Protein AF-A0A370DB51-F1 (afdb_monomer_lite)

pLDDT: mean 89.37, std 7.36, range [41.38, 96.0]

Organism: NCBI:txid2200906

Foldseek 3Di:
DFDKAKQQADPVLLCLLLVLLLVCLCVVQPCVVVDPVSVVSSVVSNVQNVQQVVCCVVPVIGIDTPVRLVSSLVSLVVSQVVVCVVVVWHQVQLSVQSNCSSVRHDDYVVSNVVSVVVRVVD

Secondary structure (DSSP, 8-state):
----EEE---HHHHHHHHHHHHHHHHHHS-GGG--HHHHHHHHHHHHHHHHHHHHHHHHSSEEE-HHHHHHHHHHHHHHHHHHHHHHTS--HHHHHHHHHHTTT----HHHHHHHHHHHH--

Structure (mmCIF, N/CA/C/O backbone):
data_AF-A0A370DB51-F1
#
_entry.id   AF-A0A370DB51-F1
#
loop_
_atom_site.group_PDB
_atom_site.id
_atom_site.type_symbol
_atom_site.label_atom_id
_atom_site.label_alt_id
_atom_site.label_comp_id
_atom_site.label_asym_id
_atom_site.label_entity_id
_atom_site.label_seq_id
_atom_site.pdbx_PDB_ins_code
_atom_site.Cartn_x
_atom_site.Cartn_y
_atom_site.Cartn_z
_atom_site.occupancy
_atom_site.B_iso_or_equiv
_atom_site.auth_seq_id
_atom_site.auth_comp_id
_atom_site.auth_asym_id
_atom_site.auth_atom_id
_atom_site.pdbx_PDB_model_num
ATOM 1 N N . MET A 1 1 ? 8.460 -23.501 1.996 1.00 41.38 1 MET A N 1
ATOM 2 C CA . MET A 1 1 ? 7.020 -23.160 2.032 1.00 41.38 1 MET A CA 1
ATOM 3 C C . MET A 1 1 ? 6.872 -21.667 2.286 1.00 41.38 1 MET A C 1
ATOM 5 O O . MET A 1 1 ? 7.302 -21.204 3.338 1.00 41.38 1 MET A O 1
ATOM 9 N N . SER A 1 2 ? 6.351 -20.886 1.334 1.00 54.28 2 SER A N 1
ATOM 10 C CA . SER A 1 2 ? 6.051 -19.475 1.602 1.00 54.28 2 SER A CA 1
ATOM 11 C C . SER A 1 2 ? 4.786 -19.400 2.451 1.00 54.28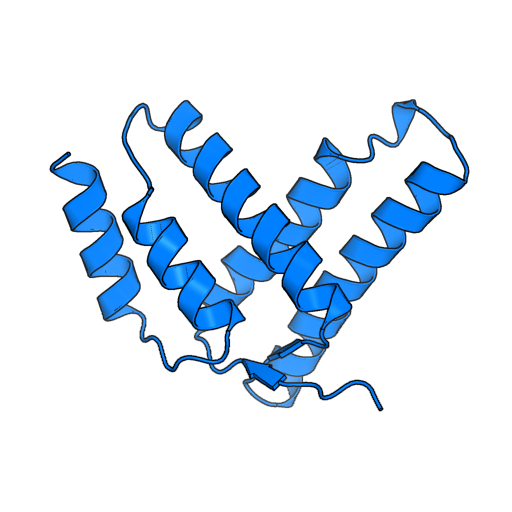 2 SER A C 1
ATOM 13 O O . SER A 1 2 ? 3.691 -19.630 1.951 1.00 54.28 2 SER A O 1
ATOM 15 N N . LYS A 1 3 ? 4.935 -19.109 3.747 1.00 81.25 3 LYS A N 1
ATOM 16 C CA . LYS A 1 3 ? 3.799 -18.838 4.631 1.00 81.25 3 LYS A CA 1
ATOM 17 C C . LYS A 1 3 ? 3.172 -17.513 4.184 1.00 81.25 3 LYS A C 1
ATOM 19 O O . LYS A 1 3 ? 3.765 -16.445 4.385 1.00 81.25 3 LYS A O 1
ATOM 24 N N . TYR A 1 4 ? 2.054 -17.608 3.473 1.00 86.88 4 TYR A N 1
ATOM 25 C CA . TYR A 1 4 ? 1.194 -16.465 3.200 1.00 86.88 4 TYR A CA 1
ATOM 26 C C . TYR A 1 4 ? 0.590 -15.994 4.523 1.00 86.88 4 TYR A C 1
ATOM 28 O O . TYR A 1 4 ? 0.386 -16.803 5.432 1.00 86.88 4 TYR A O 1
ATOM 36 N N . ILE A 1 5 ? 0.376 -14.689 4.640 1.00 88.88 5 ILE A N 1
ATOM 37 C CA . ILE A 1 5 ? -0.472 -14.121 5.682 1.00 88.88 5 ILE A CA 1
ATOM 38 C C . ILE A 1 5 ? -1.671 -13.472 5.017 1.00 88.88 5 ILE A C 1
ATOM 40 O O . ILE A 1 5 ? -1.557 -12.935 3.912 1.00 88.88 5 ILE A O 1
ATOM 44 N N . GLU A 1 6 ? -2.790 -13.558 5.706 1.00 90.06 6 GLU A N 1
ATOM 45 C CA . GLU A 1 6 ? -4.028 -12.906 5.333 1.00 90.06 6 GLU A CA 1
ATOM 46 C C . GLU A 1 6 ? -4.059 -11.520 5.975 1.00 90.06 6 GLU A C 1
ATOM 48 O O . GLU A 1 6 ? -3.716 -11.358 7.147 1.00 90.06 6 GLU A O 1
ATOM 53 N N . ILE A 1 7 ? -4.391 -10.520 5.171 1.00 90.38 7 ILE A N 1
ATOM 54 C CA . ILE A 1 7 ? -4.443 -9.113 5.538 1.00 90.38 7 ILE A CA 1
ATOM 55 C C . ILE A 1 7 ? -5.906 -8.716 5.560 1.00 90.38 7 ILE A C 1
ATOM 57 O O . ILE A 1 7 ? -6.536 -8.547 4.514 1.00 90.38 7 ILE A O 1
ATOM 61 N N . GLN A 1 8 ? -6.423 -8.572 6.768 1.00 89.81 8 GLN A N 1
ATOM 62 C CA . GLN A 1 8 ? -7.748 -8.036 7.019 1.00 89.81 8 GLN A CA 1
ATOM 63 C C . GLN A 1 8 ? -7.627 -6.513 7.052 1.00 89.81 8 GLN A C 1
ATOM 65 O O . GLN A 1 8 ? -6.921 -5.959 7.893 1.00 89.81 8 GLN A O 1
ATOM 70 N N . CYS A 1 9 ? -8.254 -5.839 6.096 1.00 89.88 9 CYS A N 1
ATOM 71 C CA . CYS A 1 9 ? -8.246 -4.384 6.007 1.00 89.88 9 CYS A CA 1
ATOM 72 C C . CYS A 1 9 ? -9.541 -3.896 5.353 1.00 89.88 9 CYS A C 1
ATOM 74 O O . CYS A 1 9 ? -10.301 -4.690 4.803 1.00 89.88 9 CYS A O 1
ATOM 76 N N . ASN A 1 10 ? -9.825 -2.601 5.446 1.00 91.19 10 ASN A N 1
ATOM 77 C CA . ASN A 1 10 ? -10.972 -2.016 4.757 1.00 91.19 10 ASN A CA 1
ATOM 78 C C . ASN A 1 10 ? -10.609 -1.593 3.320 1.00 91.19 10 ASN A C 1
ATOM 80 O O . ASN A 1 10 ? -9.442 -1.607 2.923 1.00 91.19 10 ASN A O 1
ATOM 84 N N . GLU A 1 11 ? -11.619 -1.171 2.557 1.00 91.12 11 GLU A N 1
ATOM 85 C CA . GLU A 1 11 ? -11.458 -0.732 1.165 1.00 91.12 11 GLU A CA 1
ATOM 86 C C . GLU A 1 11 ? -10.430 0.405 1.017 1.00 91.12 11 GLU A C 1
ATOM 88 O O . GLU A 1 11 ? -9.570 0.349 0.142 1.00 91.12 11 GLU A O 1
ATOM 93 N N . ALA A 1 12 ? -10.451 1.390 1.923 1.00 90.94 12 ALA A N 1
ATOM 94 C CA . ALA A 1 12 ? -9.541 2.536 1.886 1.00 90.94 12 ALA A CA 1
ATOM 95 C C . ALA A 1 12 ? -8.070 2.123 2.083 1.00 90.94 12 ALA A C 1
ATOM 97 O O . ALA A 1 12 ? -7.177 2.591 1.378 1.00 90.94 12 ALA A O 1
ATOM 98 N N . MET A 1 13 ? -7.804 1.205 3.011 1.00 92.56 13 MET A N 1
ATOM 99 C CA . MET A 1 13 ? -6.468 0.656 3.249 1.00 92.56 13 MET A CA 1
ATOM 100 C C . MET A 1 13 ? -5.994 -0.205 2.078 1.00 92.56 13 MET A C 1
ATOM 102 O O . MET A 1 13 ? -4.826 -0.119 1.690 1.00 92.56 13 MET A O 1
ATOM 106 N N . LYS A 1 14 ? -6.892 -1.002 1.485 1.00 93.75 14 LYS A N 1
ATOM 107 C CA . LYS A 1 14 ? -6.609 -1.754 0.256 1.00 93.75 14 LYS A CA 1
ATOM 108 C C . LYS A 1 14 ? -6.204 -0.807 -0.872 1.00 93.75 14 LYS A C 1
ATOM 110 O O . LYS A 1 14 ? -5.183 -1.045 -1.519 1.00 93.75 14 LYS A O 1
ATOM 115 N N . ASP A 1 15 ? -6.926 0.297 -1.054 1.00 93.62 15 ASP A N 1
ATOM 116 C CA . ASP A 1 15 ? -6.607 1.301 -2.074 1.00 93.62 15 ASP A CA 1
ATOM 117 C C . ASP A 1 15 ? -5.236 1.940 -1.845 1.00 93.62 15 ASP A C 1
ATOM 119 O O . ASP A 1 15 ? -4.467 2.097 -2.800 1.00 93.62 15 ASP A O 1
ATOM 123 N N . ILE A 1 16 ? -4.882 2.244 -0.591 1.00 93.81 16 ILE A N 1
ATOM 124 C CA . ILE A 1 16 ? -3.549 2.751 -0.233 1.00 93.81 16 ILE A CA 1
ATOM 125 C C . ILE A 1 16 ? -2.470 1.717 -0.570 1.00 93.81 16 ILE A C 1
ATOM 127 O O . ILE A 1 16 ? -1.463 2.075 -1.183 1.00 93.81 16 ILE A O 1
ATOM 131 N N . ILE A 1 17 ? -2.661 0.439 -0.227 1.00 93.88 17 ILE A N 1
ATOM 132 C CA . ILE A 1 17 ? -1.690 -0.636 -0.508 1.00 93.88 17 ILE A CA 1
ATOM 133 C C . ILE A 1 17 ? -1.475 -0.798 -2.018 1.00 93.88 17 ILE A C 1
ATOM 135 O O . ILE A 1 17 ? -0.331 -0.767 -2.489 1.00 93.88 17 ILE A O 1
ATOM 139 N N . CYS A 1 18 ? -2.558 -0.929 -2.786 1.00 95.06 18 CYS A N 1
ATOM 140 C CA . CYS A 1 18 ? -2.498 -1.104 -4.236 1.00 95.06 18 CYS A CA 1
ATOM 141 C C . CYS A 1 18 ? -1.892 0.124 -4.926 1.00 95.06 18 CYS A C 1
ATOM 143 O O . CYS A 1 18 ? -1.002 -0.015 -5.770 1.00 95.06 18 CYS A O 1
ATOM 145 N N . SER A 1 19 ? -2.309 1.330 -4.534 1.00 94.88 19 SER A N 1
ATOM 146 C CA . SER A 1 19 ? -1.772 2.578 -5.089 1.00 94.88 19 SER A CA 1
ATOM 147 C C . SER A 1 19 ? -0.296 2.761 -4.746 1.00 94.88 19 SER A C 1
ATOM 149 O O . SER A 1 19 ? 0.488 3.155 -5.607 1.00 94.88 19 SER A O 1
ATOM 151 N N . SER A 1 20 ? 0.116 2.414 -3.525 1.00 95.00 20 SER A N 1
ATOM 152 C CA . SER A 1 20 ? 1.518 2.480 -3.101 1.00 95.00 20 SER A CA 1
ATOM 153 C C . SER A 1 20 ? 2.398 1.557 -3.935 1.00 95.00 20 SER A C 1
ATOM 155 O O . SER A 1 20 ? 3.435 1.994 -4.429 1.00 95.00 20 SER A O 1
ATOM 157 N N . LEU A 1 21 ? 1.983 0.302 -4.149 1.00 94.12 21 LEU A N 1
ATOM 158 C CA . LEU A 1 21 ? 2.720 -0.648 -4.991 1.00 94.12 21 LEU A CA 1
ATOM 159 C C . LEU A 1 21 ? 2.848 -0.157 -6.436 1.00 94.12 21 LEU A C 1
ATOM 161 O O . LEU A 1 21 ? 3.943 -0.193 -7.002 1.00 94.12 21 LEU A O 1
ATOM 165 N N . ARG A 1 22 ? 1.746 0.328 -7.019 1.00 94.94 22 ARG A N 1
ATOM 166 C CA . ARG A 1 22 ? 1.720 0.853 -8.392 1.00 94.94 22 ARG A CA 1
ATOM 167 C C . ARG A 1 22 ? 2.629 2.071 -8.531 1.00 94.94 22 ARG A C 1
ATOM 169 O O . ARG A 1 22 ? 3.481 2.098 -9.415 1.00 94.94 22 ARG A O 1
ATOM 176 N N . ASN A 1 23 ? 2.518 3.038 -7.624 1.00 93.25 23 ASN A N 1
ATOM 177 C CA . ASN A 1 23 ? 3.361 4.233 -7.633 1.00 93.25 23 ASN A CA 1
ATOM 178 C C . ASN A 1 23 ? 4.837 3.877 -7.437 1.00 93.25 23 ASN A C 1
ATOM 180 O O . ASN A 1 23 ? 5.693 4.378 -8.165 1.00 93.25 23 ASN A O 1
ATOM 184 N N . PHE A 1 24 ? 5.140 2.963 -6.513 1.00 93.06 24 PHE A N 1
ATOM 185 C CA . PHE A 1 24 ? 6.503 2.495 -6.288 1.00 93.06 24 PHE A CA 1
ATOM 186 C C . PHE A 1 24 ? 7.090 1.816 -7.532 1.00 93.06 24 PHE A C 1
ATOM 188 O O . PHE A 1 24 ? 8.237 2.084 -7.880 1.00 93.06 24 PHE A O 1
ATOM 195 N N . ALA A 1 25 ? 6.303 1.013 -8.256 1.00 92.38 25 ALA A N 1
ATOM 196 C CA . ALA A 1 25 ? 6.734 0.399 -9.511 1.00 92.38 25 ALA A CA 1
ATOM 197 C C . ALA A 1 25 ? 7.142 1.439 -10.566 1.00 92.38 25 ALA A C 1
ATOM 199 O O . ALA A 1 25 ? 8.147 1.245 -11.250 1.00 92.38 25 ALA A O 1
ATOM 200 N N . TYR A 1 26 ? 6.401 2.546 -10.681 1.00 90.44 26 TYR A N 1
ATOM 201 C CA . TYR A 1 26 ? 6.712 3.613 -11.638 1.00 90.44 26 TYR A CA 1
ATOM 202 C C . TYR A 1 26 ? 7.898 4.485 -11.215 1.00 90.44 26 TYR A C 1
ATOM 204 O O . TYR A 1 26 ? 8.675 4.906 -12.071 1.00 90.44 26 TYR A O 1
ATOM 212 N N . LEU A 1 27 ? 8.048 4.742 -9.914 1.00 90.19 27 LEU A N 1
ATOM 213 C CA . LEU A 1 27 ? 9.117 5.581 -9.372 1.00 90.19 27 LEU A CA 1
ATOM 214 C C . LEU A 1 27 ? 10.463 4.851 -9.317 1.00 90.19 27 LEU A C 1
ATOM 216 O O . LEU A 1 27 ? 11.479 5.398 -9.739 1.00 90.19 27 LEU A O 1
ATOM 220 N N . ALA A 1 28 ? 10.476 3.618 -8.804 1.00 87.62 28 ALA A N 1
ATOM 221 C CA . ALA A 1 28 ? 11.702 2.845 -8.619 1.00 87.62 28 ALA A CA 1
ATOM 222 C C . ALA A 1 28 ? 12.200 2.199 -9.921 1.00 87.62 28 ALA A C 1
ATOM 224 O O . ALA A 1 28 ? 13.401 1.975 -10.071 1.00 87.62 28 ALA A O 1
ATOM 225 N N . TYR A 1 29 ? 11.297 1.927 -10.873 1.00 87.31 29 TYR A N 1
ATOM 226 C CA . TYR A 1 29 ? 11.622 1.276 -12.145 1.00 87.31 29 TYR A CA 1
ATOM 227 C C . TYR A 1 29 ? 11.040 2.053 -13.337 1.00 87.31 29 TYR A C 1
ATOM 229 O O . TYR A 1 29 ? 10.107 1.586 -13.999 1.00 87.31 29 TYR A O 1
ATOM 237 N N . PRO A 1 30 ? 11.585 3.244 -13.655 1.00 81.44 30 PRO A N 1
ATOM 238 C CA . PRO A 1 30 ? 11.068 4.057 -14.745 1.00 81.44 30 PRO A CA 1
ATOM 239 C C . PRO A 1 30 ? 11.226 3.329 -16.082 1.00 81.44 30 PRO A C 1
ATOM 241 O O . PRO A 1 30 ? 12.332 2.927 -16.461 1.00 81.44 30 PRO A O 1
ATOM 244 N N . LYS A 1 31 ? 10.129 3.226 -16.844 1.00 73.62 31 LYS A N 1
ATOM 245 C CA . LYS A 1 31 ? 10.125 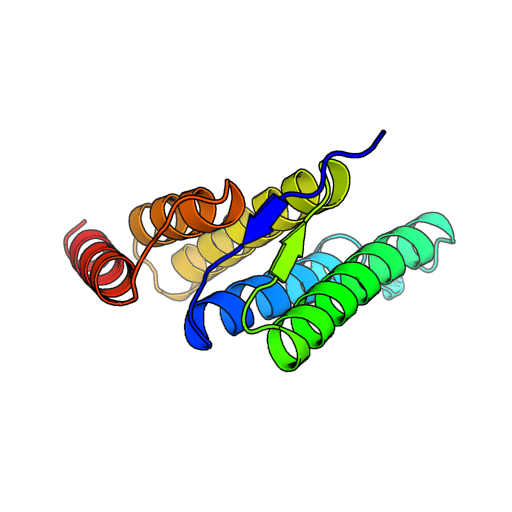2.589 -18.174 1.00 73.62 31 LYS A CA 1
ATOM 246 C C . LYS A 1 31 ? 11.121 3.232 -19.145 1.00 73.62 31 LYS A C 1
ATOM 248 O O . LYS A 1 31 ? 11.643 2.546 -20.008 1.00 73.62 31 LYS A O 1
ATOM 253 N N . ALA A 1 32 ? 11.451 4.512 -18.961 1.00 74.75 32 ALA A N 1
ATOM 254 C CA . ALA A 1 32 ? 12.414 5.233 -19.794 1.00 74.75 32 ALA A CA 1
ATOM 255 C C . ALA A 1 32 ? 13.810 4.579 -19.850 1.00 74.75 32 ALA A C 1
ATOM 257 O O . ALA A 1 32 ? 14.536 4.777 -20.820 1.00 74.75 32 ALA A O 1
ATOM 258 N N . HIS A 1 33 ? 14.185 3.783 -18.843 1.00 74.56 33 HIS A N 1
ATOM 259 C CA . HIS A 1 33 ? 15.496 3.137 -18.795 1.00 74.56 33 HIS A CA 1
ATOM 260 C C . HIS A 1 33 ? 15.573 1.807 -19.567 1.00 74.56 33 HIS A C 1
ATOM 262 O O . HIS A 1 33 ? 16.680 1.299 -19.717 1.00 74.56 33 HIS A O 1
ATOM 268 N N . ASN A 1 34 ? 14.443 1.259 -20.057 1.00 75.00 34 ASN A N 1
ATOM 269 C CA . ASN A 1 34 ? 14.316 0.091 -20.956 1.00 75.00 34 ASN A CA 1
ATOM 270 C C . ASN A 1 34 ? 15.201 -1.143 -20.655 1.00 75.00 34 ASN A C 1
ATOM 272 O O . ASN A 1 34 ? 15.395 -1.990 -21.524 1.00 75.00 34 ASN A O 1
ATOM 276 N N . SER A 1 35 ? 15.732 -1.290 -19.439 1.00 86.75 35 SER A N 1
ATOM 277 C CA . SER A 1 35 ? 16.491 -2.480 -19.061 1.00 86.75 35 SER A CA 1
ATOM 278 C C . SER A 1 35 ? 15.533 -3.628 -18.746 1.00 86.75 35 SER A C 1
ATOM 280 O O . SER A 1 35 ? 14.514 -3.434 -18.078 1.00 86.75 35 SER A O 1
ATOM 282 N N . GLU A 1 36 ? 15.866 -4.839 -19.195 1.00 85.12 36 GLU A N 1
ATOM 283 C CA . GLU A 1 36 ? 15.043 -6.033 -18.951 1.00 85.12 36 GLU A CA 1
ATOM 284 C C . GLU A 1 36 ? 14.785 -6.245 -17.451 1.00 85.12 36 GLU A C 1
ATOM 286 O O . GLU A 1 36 ? 13.657 -6.510 -17.040 1.00 85.12 36 GLU A O 1
ATOM 291 N N . CYS A 1 37 ? 15.800 -6.020 -16.611 1.00 85.31 37 CYS A N 1
ATOM 292 C CA . CYS A 1 37 ? 15.671 -6.098 -15.156 1.00 85.31 37 CYS A CA 1
ATOM 293 C C . CYS A 1 37 ? 14.647 -5.102 -14.588 1.00 85.31 37 CYS A C 1
ATOM 295 O O . CYS A 1 37 ? 13.890 -5.468 -13.689 1.00 85.31 37 CYS A O 1
ATOM 297 N N . ASN A 1 38 ? 14.598 -3.865 -15.102 1.00 86.06 38 ASN A N 1
ATOM 298 C CA . ASN A 1 38 ? 13.615 -2.875 -14.652 1.00 86.06 38 ASN A CA 1
ATOM 299 C C . ASN A 1 38 ? 12.199 -3.279 -15.051 1.00 86.06 38 ASN A C 1
ATOM 301 O O . ASN A 1 38 ? 11.283 -3.155 -14.240 1.00 86.06 38 ASN A O 1
ATOM 305 N N . LEU A 1 39 ? 12.020 -3.785 -16.274 1.00 87.81 39 LEU A N 1
ATOM 306 C CA . LEU A 1 39 ? 10.714 -4.237 -16.751 1.00 87.81 39 LEU A CA 1
ATOM 307 C C . LEU A 1 39 ? 10.192 -5.400 -15.903 1.00 87.81 39 LEU A C 1
ATOM 309 O O . LEU A 1 39 ? 9.060 -5.342 -15.433 1.00 87.81 39 LEU A O 1
ATOM 313 N N . VAL A 1 40 ? 11.035 -6.399 -15.623 1.00 89.31 40 VAL A N 1
ATOM 314 C CA . VAL A 1 40 ? 10.667 -7.552 -14.784 1.00 89.31 40 VAL A CA 1
ATOM 315 C C . VAL A 1 40 ? 10.341 -7.130 -13.348 1.00 89.31 40 VAL A C 1
ATOM 317 O O . VAL A 1 40 ? 9.385 -7.630 -12.756 1.00 89.31 40 VAL A O 1
ATOM 320 N N . ALA A 1 41 ? 11.116 -6.211 -12.765 1.00 87.00 41 ALA A N 1
ATOM 321 C CA . ALA A 1 41 ? 10.867 -5.736 -11.405 1.00 87.00 41 ALA A CA 1
ATOM 322 C C . ALA A 1 41 ? 9.574 -4.908 -11.302 1.00 87.00 41 ALA A C 1
ATOM 324 O O . ALA A 1 41 ? 8.796 -5.107 -10.366 1.00 87.00 41 ALA A O 1
ATOM 325 N N . SER A 1 42 ? 9.329 -4.027 -12.276 1.00 90.31 42 SER A N 1
ATOM 326 C CA . SER A 1 42 ? 8.095 -3.243 -12.375 1.00 90.31 42 SER A CA 1
ATOM 327 C C . SER A 1 42 ? 6.876 -4.159 -12.523 1.00 90.31 42 SER A C 1
ATOM 329 O O . SER A 1 42 ? 5.926 -4.051 -11.750 1.00 90.31 42 SER A O 1
ATOM 331 N N . ASP A 1 43 ? 6.942 -5.133 -13.434 1.00 90.69 43 ASP A N 1
ATOM 332 C CA . ASP A 1 43 ? 5.858 -6.088 -13.676 1.00 90.69 43 ASP A CA 1
ATOM 333 C C . ASP A 1 43 ? 5.557 -6.945 -12.437 1.00 90.69 43 ASP A C 1
ATOM 335 O O . ASP A 1 43 ? 4.402 -7.144 -12.070 1.00 90.69 43 ASP A O 1
ATOM 339 N N . ALA A 1 44 ? 6.585 -7.379 -11.701 1.00 89.12 44 ALA A N 1
ATOM 340 C CA . ALA A 1 44 ? 6.398 -8.124 -10.457 1.00 89.12 44 ALA A CA 1
ATOM 341 C C . ALA A 1 44 ? 5.643 -7.325 -9.377 1.00 89.12 44 ALA A C 1
ATOM 343 O O . ALA A 1 44 ? 4.880 -7.912 -8.607 1.00 89.12 44 ALA A O 1
ATOM 344 N N . LEU A 1 45 ? 5.849 -6.006 -9.301 1.00 90.75 45 LEU A N 1
ATOM 345 C CA . LEU A 1 45 ? 5.136 -5.133 -8.364 1.00 90.75 45 LEU A CA 1
ATOM 346 C C . LEU A 1 45 ? 3.689 -4.883 -8.796 1.00 90.75 45 LEU A C 1
ATOM 348 O O . LEU A 1 45 ? 2.796 -4.921 -7.950 1.00 90.75 45 LEU A O 1
ATOM 352 N N . LEU A 1 46 ? 3.455 -4.671 -10.093 1.00 93.25 46 LEU A N 1
ATOM 353 C CA . LEU A 1 46 ? 2.109 -4.494 -10.644 1.00 93.25 46 LEU A CA 1
ATOM 354 C C . LEU A 1 46 ? 1.278 -5.769 -10.470 1.00 93.25 46 LEU A C 1
ATOM 356 O O . LEU A 1 46 ? 0.198 -5.720 -9.886 1.00 93.25 46 LEU A O 1
ATOM 360 N N . ASN A 1 47 ? 1.845 -6.924 -10.819 1.00 91.56 47 ASN A N 1
ATOM 361 C CA . ASN A 1 47 ? 1.218 -8.224 -10.590 1.00 91.56 47 ASN A CA 1
ATOM 362 C C . ASN A 1 47 ? 0.939 -8.481 -9.100 1.00 91.5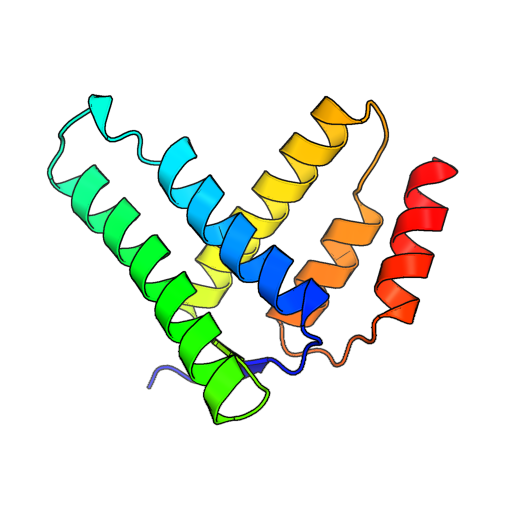6 47 ASN A C 1
ATOM 364 O O . ASN A 1 47 ? -0.062 -9.106 -8.758 1.00 91.56 47 ASN A O 1
ATOM 368 N N . ALA A 1 48 ? 1.802 -8.006 -8.193 1.00 90.25 48 ALA A N 1
ATOM 369 C CA . ALA A 1 48 ? 1.555 -8.119 -6.757 1.00 90.25 48 ALA A CA 1
ATOM 370 C C . ALA A 1 48 ? 0.364 -7.260 -6.300 1.00 90.25 48 ALA A C 1
ATOM 372 O O . ALA A 1 48 ? -0.409 -7.718 -5.457 1.00 90.25 48 ALA A O 1
ATOM 373 N N . ALA A 1 49 ? 0.208 -6.052 -6.852 1.00 93.75 49 ALA A N 1
ATOM 374 C CA . ALA A 1 49 ? -0.934 -5.182 -6.571 1.00 93.75 49 ALA A CA 1
ATOM 375 C C . ALA A 1 49 ? -2.239 -5.792 -7.096 1.00 93.75 49 ALA A C 1
ATOM 377 O O . ALA A 1 49 ? -3.218 -5.857 -6.356 1.00 93.75 49 ALA A O 1
ATOM 378 N N . ASP A 1 50 ? -2.224 -6.302 -8.327 1.00 93.69 50 ASP A N 1
ATOM 379 C CA . ASP A 1 50 ? -3.400 -6.898 -8.965 1.00 93.69 50 ASP A CA 1
ATOM 380 C C . ASP A 1 50 ? -3.808 -8.209 -8.282 1.00 93.69 50 ASP A C 1
ATOM 382 O O . ASP A 1 50 ? -4.992 -8.458 -8.062 1.00 93.69 50 ASP A O 1
ATOM 386 N N . TYR A 1 51 ? -2.838 -9.034 -7.872 1.00 91.62 51 TYR A N 1
ATOM 387 C CA . TYR A 1 51 ? -3.111 -10.233 -7.078 1.00 91.62 51 TYR A CA 1
ATOM 388 C C . TYR A 1 51 ? -3.744 -9.886 -5.725 1.00 91.62 51 TYR A C 1
ATOM 390 O O . TYR A 1 51 ? -4.702 -10.540 -5.312 1.00 91.62 51 TYR A O 1
ATOM 398 N N . PHE A 1 52 ? -3.216 -8.872 -5.032 1.00 92.69 52 PHE A N 1
ATOM 399 C CA . PHE A 1 52 ? -3.759 -8.430 -3.748 1.00 92.69 52 PHE A CA 1
ATOM 400 C C . PHE A 1 52 ? -5.190 -7.907 -3.899 1.00 92.69 52 PHE A C 1
ATOM 402 O O . PHE A 1 52 ? -6.070 -8.343 -3.162 1.00 92.69 52 PHE A O 1
ATOM 409 N N . GLU A 1 53 ? -5.423 -7.027 -4.876 1.00 94.56 53 GLU A N 1
ATOM 410 C CA . GLU A 1 53 ? -6.736 -6.441 -5.157 1.00 94.56 53 GLU A CA 1
ATOM 411 C C . GLU A 1 53 ? -7.762 -7.511 -5.527 1.00 94.56 53 GLU A C 1
ATOM 413 O O . GLU A 1 53 ? -8.830 -7.572 -4.923 1.00 94.56 53 GLU A O 1
ATOM 418 N N . LYS A 1 54 ? -7.412 -8.411 -6.452 1.00 93.44 54 LYS A N 1
ATOM 419 C CA . LYS A 1 54 ? -8.293 -9.506 -6.861 1.00 93.44 54 LYS A CA 1
ATOM 420 C C . LYS A 1 54 ? -8.673 -10.395 -5.679 1.00 93.44 54 LYS A C 1
ATOM 422 O O . LYS A 1 54 ? -9.847 -10.705 -5.502 1.00 93.44 54 LYS A O 1
ATOM 427 N N . HIS A 1 55 ? -7.694 -10.794 -4.868 1.00 93.25 55 HIS A N 1
ATOM 428 C CA . HIS A 1 55 ? -7.971 -11.652 -3.722 1.00 93.25 55 HIS A CA 1
ATOM 429 C C . HIS A 1 55 ? -8.843 -10.944 -2.676 1.00 93.25 55 HIS A C 1
ATOM 431 O O . HIS A 1 55 ? -9.772 -11.546 -2.142 1.00 93.25 55 HIS A O 1
ATOM 437 N N . PHE A 1 56 ? -8.605 -9.648 -2.455 1.00 93.56 56 PHE A N 1
ATOM 438 C CA . PHE A 1 56 ? -9.440 -8.827 -1.586 1.00 93.56 56 PHE A CA 1
ATOM 439 C C . PHE A 1 56 ? -10.888 -8.762 -2.076 1.00 93.56 56 PHE A C 1
ATOM 441 O O . PHE A 1 56 ? -11.806 -8.976 -1.289 1.00 93.56 56 PHE A O 1
ATOM 448 N N . SER A 1 57 ? -11.112 -8.544 -3.373 1.00 91.69 57 SER A N 1
ATOM 449 C CA . SER A 1 57 ? -12.462 -8.529 -3.947 1.00 91.69 57 SER A CA 1
ATOM 450 C C . SER A 1 57 ? -13.179 -9.881 -3.852 1.00 91.69 57 SER A C 1
ATOM 452 O O . SER A 1 57 ? -14.401 -9.913 -3.739 1.00 91.69 57 SER A O 1
ATOM 454 N N . GLU A 1 58 ? -12.445 -10.995 -3.905 1.00 92.25 58 GLU A N 1
ATOM 455 C CA . GLU A 1 58 ? -13.013 -12.349 -3.846 1.00 92.25 58 GLU A CA 1
ATOM 456 C C . GLU A 1 58 ? -13.284 -12.827 -2.411 1.00 92.25 58 GLU A C 1
ATOM 458 O O . GLU A 1 58 ? -14.268 -13.528 -2.172 1.00 92.25 58 GLU A O 1
ATOM 463 N N . CYS A 1 59 ? -12.415 -12.482 -1.458 1.00 90.25 59 CYS A N 1
ATOM 464 C CA . CYS A 1 59 ? -12.419 -13.061 -0.109 1.00 90.25 59 CYS A CA 1
ATOM 465 C C . CYS A 1 59 ? -12.628 -12.039 1.020 1.00 90.25 59 CYS A C 1
ATOM 467 O O . CYS A 1 59 ? -12.751 -12.437 2.175 1.00 90.25 59 CYS A O 1
ATOM 469 N N . GLY A 1 60 ? -12.656 -10.739 0.717 1.00 88.12 60 GLY A N 1
ATOM 470 C CA . GLY A 1 60 ? -12.685 -9.665 1.718 1.00 88.12 60 GLY A CA 1
ATOM 471 C C . GLY A 1 60 ? -11.350 -9.450 2.441 1.00 88.12 60 GLY A C 1
ATOM 472 O O . GLY A 1 60 ? -11.297 -8.715 3.422 1.00 88.12 60 GLY A O 1
ATOM 473 N N . ALA A 1 61 ? -10.275 -10.096 1.980 1.00 89.06 61 ALA A N 1
ATOM 474 C CA . ALA A 1 61 ? -8.950 -10.031 2.582 1.00 89.06 61 ALA A CA 1
ATOM 475 C C . ALA A 1 61 ? -7.851 -10.157 1.526 1.00 89.06 61 ALA A C 1
ATOM 477 O O . ALA A 1 61 ? -8.026 -10.813 0.503 1.00 89.06 61 ALA A O 1
ATOM 478 N N . GLY A 1 62 ? -6.695 -9.542 1.768 1.00 89.19 62 GLY A N 1
ATOM 479 C CA . GLY A 1 62 ? -5.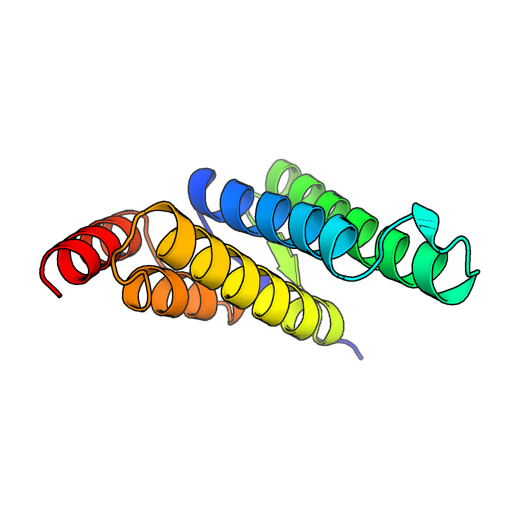541 -9.633 0.873 1.00 89.19 62 GLY A CA 1
ATOM 480 C C . GLY A 1 62 ? -4.561 -10.727 1.298 1.00 89.19 62 GLY A C 1
ATOM 481 O O . GLY A 1 62 ? -4.364 -10.959 2.484 1.00 89.19 62 GLY A O 1
ATOM 482 N N . LEU A 1 63 ? -3.881 -11.385 0.355 1.00 91.00 63 LEU A N 1
ATOM 483 C CA . LEU A 1 63 ? -2.845 -12.379 0.676 1.00 91.00 63 LEU A CA 1
ATOM 484 C C . LEU A 1 63 ? -1.448 -11.859 0.358 1.00 91.00 63 LEU A C 1
ATOM 486 O O . LEU A 1 63 ? -1.136 -11.539 -0.789 1.00 91.00 63 LEU A O 1
ATOM 490 N N . LEU A 1 64 ? -0.564 -11.872 1.360 1.00 87.81 64 LEU A N 1
ATOM 491 C CA . LEU A 1 64 ? 0.832 -11.462 1.205 1.00 87.81 64 LEU A CA 1
ATOM 492 C C . LEU A 1 64 ? 1.804 -12.573 1.611 1.00 87.81 64 LEU A C 1
ATOM 494 O O . LEU A 1 64 ? 1.874 -13.004 2.766 1.00 87.81 64 LEU A O 1
ATOM 498 N N . ASN A 1 65 ? 2.654 -12.992 0.673 1.00 88.94 65 ASN A N 1
ATOM 499 C CA . ASN A 1 65 ? 3.820 -13.812 1.002 1.00 88.94 65 ASN A CA 1
ATOM 500 C C . ASN A 1 65 ? 4.983 -12.951 1.536 1.00 88.94 65 ASN A C 1
ATOM 502 O O . ASN A 1 65 ? 4.976 -11.724 1.448 1.00 88.94 65 ASN A O 1
ATOM 506 N N . ARG A 1 66 ? 6.033 -13.596 2.065 1.00 85.75 66 ARG A N 1
ATOM 507 C CA . ARG A 1 66 ? 7.205 -12.906 2.639 1.00 85.75 66 ARG A CA 1
ATOM 508 C C . ARG A 1 66 ? 7.843 -11.880 1.695 1.00 85.75 66 ARG A C 1
ATOM 510 O O . ARG A 1 66 ? 8.236 -10.815 2.161 1.00 85.75 66 ARG A O 1
ATOM 517 N N . ARG A 1 67 ? 7.972 -12.197 0.402 1.00 84.81 67 ARG A N 1
ATOM 518 C CA . ARG A 1 67 ? 8.590 -11.300 -0.586 1.00 84.81 67 ARG A CA 1
ATOM 519 C C . ARG A 1 67 ? 7.698 -10.085 -0.833 1.00 84.81 67 ARG A C 1
ATOM 521 O O . ARG A 1 67 ? 8.190 -8.964 -0.781 1.00 84.81 67 ARG A O 1
ATOM 528 N N . MET A 1 68 ? 6.400 -10.312 -1.031 1.00 85.56 68 MET A N 1
ATOM 529 C CA . MET A 1 68 ? 5.418 -9.244 -1.219 1.00 85.56 68 MET A CA 1
ATOM 530 C C . MET A 1 68 ? 5.376 -8.310 -0.014 1.00 85.56 68 MET A C 1
ATOM 532 O O . MET A 1 68 ? 5.399 -7.107 -0.209 1.00 85.56 68 MET A O 1
ATOM 536 N N . ARG A 1 69 ? 5.430 -8.826 1.220 1.00 88.19 69 ARG A N 1
ATOM 537 C CA . ARG A 1 69 ? 5.448 -7.972 2.422 1.00 88.19 69 ARG A CA 1
ATOM 538 C C . ARG A 1 69 ? 6.609 -6.986 2.455 1.00 88.19 69 ARG A C 1
ATOM 540 O O . ARG A 1 69 ? 6.414 -5.851 2.864 1.00 88.19 69 ARG A O 1
ATOM 547 N N . MET A 1 70 ? 7.805 -7.403 2.035 1.00 88.06 70 MET A N 1
ATOM 548 C CA . MET A 1 70 ? 8.949 -6.485 1.970 1.00 88.06 70 MET A CA 1
ATOM 549 C C . MET A 1 70 ? 8.715 -5.393 0.924 1.00 88.06 70 MET A C 1
ATOM 551 O O . MET A 1 70 ? 8.971 -4.229 1.201 1.00 88.06 70 MET A O 1
ATOM 555 N N . MET A 1 71 ? 8.172 -5.759 -0.241 1.00 88.38 71 MET A N 1
ATOM 556 C CA . MET A 1 71 ? 7.866 -4.808 -1.313 1.00 88.38 71 MET A CA 1
ATOM 557 C C . MET A 1 71 ? 6.742 -3.839 -0.925 1.00 88.38 71 MET A C 1
ATOM 559 O O . MET A 1 71 ? 6.894 -2.637 -1.104 1.00 88.38 71 MET A O 1
ATOM 563 N N . VAL A 1 72 ? 5.657 -4.343 -0.330 1.00 90.81 72 VAL A N 1
ATOM 564 C CA . VAL A 1 72 ? 4.542 -3.533 0.180 1.00 90.81 72 VAL A CA 1
ATOM 565 C C . VAL A 1 72 ? 5.028 -2.584 1.266 1.00 90.81 72 VAL A C 1
ATOM 567 O O . VAL A 1 72 ? 4.714 -1.404 1.208 1.00 90.81 72 VAL A O 1
ATOM 570 N N . LYS A 1 73 ? 5.843 -3.064 2.215 1.00 93.06 73 LYS A N 1
ATOM 571 C CA . LYS A 1 73 ? 6.440 -2.212 3.248 1.00 93.06 73 LYS A CA 1
ATOM 572 C C . LYS A 1 73 ? 7.181 -1.026 2.623 1.00 93.06 73 LYS A C 1
ATOM 574 O O . LYS A 1 73 ? 6.872 0.114 2.948 1.00 93.06 73 LYS A O 1
ATOM 579 N N . THR A 1 74 ? 8.114 -1.288 1.706 1.00 93.62 74 THR A N 1
ATOM 580 C CA . THR A 1 74 ? 8.892 -0.225 1.052 1.00 93.62 74 THR A CA 1
ATOM 581 C C . THR A 1 74 ? 8.007 0.709 0.226 1.00 93.62 74 THR A C 1
ATOM 583 O O . THR A 1 74 ? 8.228 1.919 0.216 1.00 93.62 74 THR A O 1
ATOM 586 N N . ALA A 1 75 ? 6.983 0.173 -0.437 1.00 94.44 75 ALA A N 1
ATOM 587 C CA . ALA A 1 75 ? 6.026 0.964 -1.195 1.00 94.44 75 ALA A CA 1
ATOM 588 C C . ALA A 1 75 ? 5.204 1.904 -0.294 1.00 94.44 75 ALA A C 1
ATOM 590 O O . ALA A 1 75 ? 5.063 3.076 -0.627 1.00 94.44 75 ALA A O 1
ATOM 591 N N . ILE A 1 76 ? 4.721 1.420 0.856 1.00 95.69 76 ILE A N 1
ATOM 592 C CA . ILE A 1 76 ? 3.986 2.211 1.858 1.00 95.69 76 ILE A CA 1
ATOM 593 C C . ILE A 1 76 ? 4.880 3.305 2.448 1.00 95.69 76 ILE A C 1
ATOM 595 O O . ILE A 1 76 ? 4.488 4.468 2.479 1.00 95.69 76 ILE A O 1
ATOM 599 N N . GLU A 1 77 ? 6.105 2.961 2.853 1.00 96.00 77 GLU A N 1
ATOM 600 C CA . GLU A 1 77 ? 7.075 3.939 3.367 1.00 96.00 77 GLU A CA 1
ATOM 601 C C . GLU A 1 77 ? 7.363 5.031 2.326 1.00 96.00 77 GLU A C 1
ATOM 603 O O . GLU A 1 77 ? 7.388 6.218 2.650 1.00 96.00 77 GLU A O 1
ATOM 608 N N . THR A 1 78 ? 7.517 4.646 1.056 1.00 94.88 78 THR A N 1
ATOM 609 C CA . THR A 1 78 ? 7.735 5.595 -0.046 1.00 94.88 78 THR A CA 1
ATOM 610 C C . THR A 1 78 ? 6.505 6.469 -0.291 1.00 94.88 78 THR A C 1
ATOM 612 O O . THR A 1 78 ? 6.647 7.674 -0.483 1.00 94.88 78 THR A O 1
ATOM 615 N N . HIS A 1 79 ? 5.303 5.888 -0.261 1.00 95.06 79 HIS A N 1
ATOM 616 C CA . HIS A 1 79 ? 4.046 6.616 -0.424 1.00 95.06 79 HIS A CA 1
ATOM 617 C C . HIS A 1 79 ? 3.899 7.719 0.625 1.00 95.06 79 HIS A C 1
ATOM 619 O O . HIS A 1 79 ? 3.689 8.876 0.264 1.00 95.06 79 HIS A O 1
ATOM 625 N N . TYR A 1 80 ? 4.071 7.383 1.905 1.00 95.00 80 TYR A N 1
ATOM 626 C CA . TYR A 1 80 ? 3.944 8.358 2.986 1.00 95.00 80 TYR A CA 1
ATOM 627 C C . TYR A 1 80 ? 5.072 9.382 2.989 1.00 95.00 80 TYR A C 1
ATOM 629 O O . TYR A 1 80 ? 4.816 10.558 3.221 1.00 95.00 80 TYR A O 1
ATOM 637 N N . LYS A 1 81 ? 6.298 8.994 2.626 1.00 94.56 81 LYS A N 1
ATOM 638 C CA . LYS A 1 81 ? 7.379 9.968 2.447 1.00 94.56 81 LYS A CA 1
ATOM 639 C C . LYS A 1 81 ? 7.008 11.042 1.415 1.00 94.56 81 LYS A C 1
ATOM 641 O O . LYS A 1 81 ? 7.134 12.229 1.697 1.00 94.56 81 LYS A O 1
ATOM 646 N N . ILE A 1 82 ? 6.505 10.631 0.251 1.00 93.56 82 ILE A N 1
ATOM 647 C CA . ILE A 1 82 ? 6.063 11.561 -0.800 1.00 93.56 82 ILE A CA 1
ATOM 648 C C . ILE A 1 82 ? 4.870 12.393 -0.320 1.00 93.56 82 ILE A C 1
ATOM 650 O O . ILE A 1 82 ? 4.804 13.590 -0.585 1.00 93.56 82 ILE A O 1
ATOM 654 N N . LEU A 1 83 ? 3.928 11.780 0.400 1.00 93.06 83 LEU A N 1
ATOM 655 C CA . LEU A 1 83 ? 2.762 12.481 0.930 1.00 93.06 83 LEU A CA 1
ATOM 656 C C . LEU A 1 83 ? 3.159 13.572 1.933 1.00 93.06 83 LEU A C 1
ATOM 658 O O . LEU A 1 83 ? 2.629 14.678 1.858 1.00 93.06 83 LEU A O 1
ATOM 662 N N . SER A 1 84 ? 4.108 13.280 2.823 1.00 93.38 84 SER A N 1
ATOM 663 C CA . SER A 1 84 ? 4.650 14.237 3.789 1.00 93.38 84 SER A CA 1
ATOM 664 C C . SER A 1 84 ? 5.325 15.422 3.093 1.00 93.38 84 SER A C 1
ATOM 666 O O . SER A 1 84 ? 5.049 16.574 3.428 1.00 93.38 84 SER A O 1
ATOM 668 N N . GLU A 1 85 ? 6.124 15.153 2.053 1.00 92.75 85 GLU A N 1
ATOM 669 C CA . GLU A 1 85 ? 6.752 16.191 1.224 1.00 92.75 85 GLU A CA 1
ATOM 670 C C . GLU A 1 85 ? 5.708 17.065 0.503 1.00 92.75 85 GLU A C 1
ATOM 672 O O . GLU A 1 85 ? 5.857 18.284 0.446 1.00 92.75 85 GLU A O 1
ATOM 677 N N . LEU A 1 86 ? 4.624 16.474 -0.014 1.00 91.81 86 LEU A N 1
ATOM 678 C CA . LEU A 1 86 ? 3.565 17.213 -0.716 1.00 91.81 86 LEU A CA 1
ATOM 679 C C . LEU A 1 86 ? 2.687 18.050 0.219 1.00 91.81 86 LEU A C 1
ATOM 681 O O . LEU A 1 86 ? 2.265 19.146 -0.155 1.00 91.81 86 LEU A O 1
ATOM 685 N N . LYS A 1 87 ? 2.374 17.534 1.411 1.00 88.94 87 LYS A N 1
ATOM 686 C CA . LYS A 1 87 ? 1.496 18.216 2.368 1.00 88.94 87 LYS A CA 1
ATOM 687 C C . LYS A 1 87 ? 2.243 19.180 3.303 1.00 88.94 87 LYS A C 1
ATOM 689 O O . LYS A 1 87 ? 1.588 19.929 4.022 1.00 88.94 87 LYS A O 1
ATOM 694 N N . ASN A 1 88 ? 3.579 19.198 3.278 1.00 88.44 88 ASN A N 1
ATOM 695 C CA . ASN A 1 88 ? 4.430 19.967 4.199 1.00 88.44 88 ASN A CA 1
ATOM 696 C C . ASN A 1 88 ? 4.132 19.696 5.690 1.00 88.44 88 ASN A C 1
ATOM 698 O O . ASN A 1 88 ? 4.245 20.598 6.517 1.00 88.44 88 ASN A O 1
ATOM 702 N N . HIS A 1 89 ? 3.750 18.466 6.039 1.00 89.69 89 HIS A N 1
ATOM 703 C CA . HIS A 1 89 ? 3.569 18.031 7.427 1.00 89.69 89 HIS A CA 1
ATOM 704 C C . HIS A 1 89 ? 3.937 16.550 7.584 1.00 89.69 89 HIS A C 1
ATOM 706 O O . HIS A 1 89 ? 4.087 15.833 6.590 1.00 89.69 89 HIS A O 1
ATOM 712 N N . SER A 1 90 ? 4.109 16.085 8.825 1.00 91.69 90 SER A N 1
ATOM 713 C CA . SER A 1 90 ? 4.450 14.683 9.104 1.00 91.69 90 SER A CA 1
ATOM 714 C C . SER A 1 90 ? 3.330 13.738 8.661 1.00 91.69 90 SER A C 1
ATOM 716 O O . SER A 1 90 ? 2.161 14.104 8.698 1.00 91.69 90 SER A O 1
ATOM 718 N N . THR A 1 91 ? 3.677 12.527 8.230 1.00 93.94 91 THR A N 1
ATOM 719 C CA . THR A 1 91 ? 2.720 11.427 7.994 1.00 93.94 91 THR A CA 1
ATOM 720 C C . THR A 1 91 ? 3.232 10.117 8.608 1.00 93.94 91 THR A C 1
ATOM 722 O O . THR A 1 91 ? 3.030 9.021 8.070 1.00 93.94 91 THR A O 1
ATOM 725 N N . GLU A 1 92 ? 4.041 10.234 9.661 1.00 94.56 92 GLU A N 1
ATOM 726 C CA . GLU A 1 92 ? 4.739 9.110 10.281 1.00 94.56 92 GLU A CA 1
ATOM 727 C C . G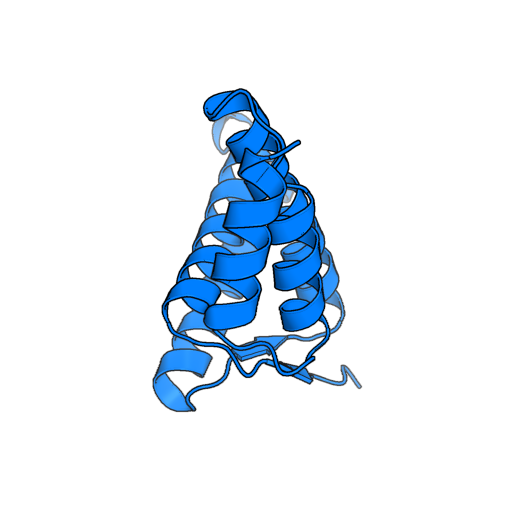LU A 1 92 ? 3.750 8.172 10.975 1.00 94.56 92 GLU A C 1
ATOM 729 O O . GLU A 1 92 ? 3.865 6.950 10.837 1.00 94.56 92 GLU A O 1
ATOM 734 N N . LYS A 1 93 ? 2.730 8.718 11.650 1.00 94.44 93 LYS A N 1
ATOM 735 C CA . LYS A 1 93 ? 1.728 7.905 12.350 1.00 94.44 93 LYS A CA 1
ATOM 736 C C . LYS A 1 93 ? 0.842 7.144 11.388 1.00 94.44 93 LYS A C 1
ATOM 738 O O . LYS A 1 93 ? 0.615 5.949 11.598 1.00 94.44 93 LYS A O 1
ATOM 743 N N . GLN A 1 94 ? 0.414 7.770 10.296 1.00 94.75 94 GLN A N 1
ATOM 744 C CA . GLN A 1 94 ? -0.326 7.058 9.252 1.00 94.75 94 GLN A CA 1
ATOM 745 C C . GLN A 1 94 ? 0.508 5.908 8.656 1.00 94.75 94 GLN A C 1
ATOM 747 O O . GLN A 1 94 ? 0.002 4.798 8.465 1.00 94.75 94 GLN A O 1
ATOM 752 N N . CYS A 1 95 ? 1.806 6.139 8.429 1.00 95.56 95 CYS A N 1
ATOM 753 C CA . CYS A 1 95 ? 2.727 5.107 7.954 1.00 95.56 95 CYS A CA 1
ATOM 754 C C . CYS A 1 95 ? 2.854 3.946 8.955 1.00 95.56 95 CYS A C 1
ATOM 756 O O . CYS A 1 95 ? 2.710 2.783 8.570 1.00 95.56 95 CYS A O 1
ATOM 758 N N . GLU A 1 96 ? 3.056 4.234 10.246 1.00 95.12 96 GLU A N 1
ATOM 759 C CA . GLU A 1 96 ? 3.129 3.219 11.307 1.00 95.12 96 GLU A CA 1
ATOM 760 C C . GLU A 1 96 ? 1.884 2.319 11.327 1.00 95.12 96 GLU A C 1
ATOM 762 O O . GLU A 1 96 ? 2.014 1.092 11.400 1.00 95.12 96 GLU A O 1
ATOM 767 N N . VAL A 1 97 ? 0.690 2.911 11.219 1.00 94.56 97 VAL A N 1
ATOM 768 C CA . VAL A 1 97 ? -0.591 2.189 11.186 1.00 94.56 97 VAL A CA 1
ATOM 769 C C . VAL A 1 97 ? -0.685 1.278 9.959 1.00 94.56 97 VAL A C 1
ATOM 771 O O . VAL A 1 97 ? -0.941 0.079 10.097 1.00 94.56 97 VAL A O 1
ATOM 774 N N . MET A 1 98 ? -0.379 1.784 8.764 1.00 94.75 98 MET A N 1
ATOM 775 C CA . MET A 1 98 ? -0.401 0.963 7.546 1.00 94.75 98 MET A CA 1
ATOM 776 C C . MET A 1 98 ? 0.636 -0.168 7.567 1.00 94.75 98 MET A C 1
ATOM 778 O O . MET A 1 98 ? 0.403 -1.256 7.029 1.00 94.75 98 MET A O 1
ATOM 782 N N . LEU A 1 99 ? 1.776 0.031 8.231 1.00 94.56 99 LEU A N 1
ATOM 783 C CA . LEU A 1 99 ? 2.770 -1.027 8.407 1.00 94.56 99 LEU A CA 1
ATOM 784 C C . LEU A 1 99 ? 2.310 -2.133 9.367 1.00 94.56 99 LEU A C 1
ATOM 786 O O . LEU A 1 99 ? 2.759 -3.272 9.201 1.00 94.56 99 LEU A O 1
ATOM 790 N N . LYS A 1 100 ? 1.433 -1.844 10.337 1.00 93.12 100 LYS A N 1
ATOM 791 C CA . LYS A 1 100 ? 0.781 -2.871 11.173 1.00 93.12 100 LYS A CA 1
ATOM 792 C C . LYS A 1 100 ? -0.170 -3.731 10.341 1.00 93.12 100 LYS A C 1
ATOM 794 O O . LYS A 1 100 ? 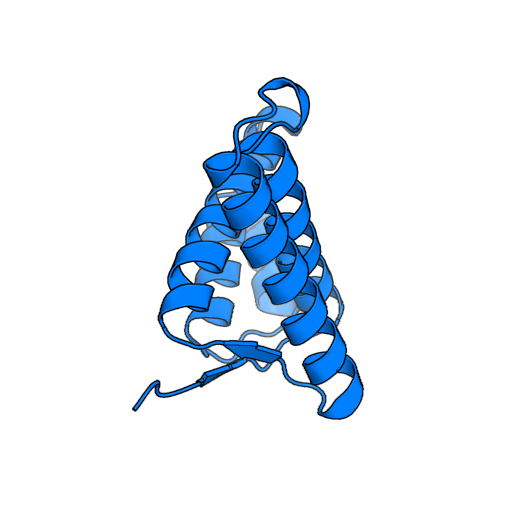-0.042 -4.956 10.359 1.00 93.12 100 LYS A O 1
ATOM 799 N N . VAL A 1 101 ? -0.999 -3.107 9.496 1.00 91.25 101 VAL A N 1
ATOM 800 C CA . VAL A 1 101 ? -1.871 -3.820 8.538 1.00 91.25 101 VAL A CA 1
ATOM 801 C C . VAL A 1 101 ? -1.054 -4.819 7.717 1.00 91.25 101 VAL A C 1
ATOM 803 O O . VAL A 1 101 ? -1.374 -6.000 7.660 1.00 91.25 101 VAL A O 1
ATOM 806 N N . CYS A 1 102 ? 0.081 -4.389 7.159 1.00 89.25 102 CYS A N 1
ATOM 807 C CA . CYS A 1 102 ? 0.943 -5.239 6.326 1.00 89.25 102 CYS A CA 1
ATOM 808 C C . CYS A 1 102 ? 1.621 -6.402 7.080 1.00 89.25 102 CYS A C 1
ATOM 810 O O . CYS A 1 102 ? 2.149 -7.327 6.448 1.00 89.25 102 CYS A O 1
ATOM 812 N N . LYS A 1 103 ? 1.649 -6.359 8.417 1.00 88.69 103 LYS A N 1
ATOM 813 C CA . LYS A 1 103 ? 2.120 -7.456 9.278 1.00 88.69 103 LYS A CA 1
ATOM 814 C C . LYS A 1 103 ? 1.015 -8.466 9.602 1.00 88.69 103 LYS A C 1
ATOM 816 O O . LYS A 1 103 ? 1.348 -9.550 10.080 1.00 88.69 103 LYS A O 1
ATOM 821 N N . GLY A 1 104 ? -0.237 -8.156 9.261 1.00 87.31 104 GLY A N 1
ATOM 822 C CA . GLY A 1 104 ? -1.417 -8.958 9.580 1.00 87.31 104 GLY A CA 1
ATOM 823 C C . GLY A 1 104 ? -2.093 -8.550 10.889 1.00 87.31 104 GLY A C 1
ATOM 824 O O . GLY A 1 104 ? -2.918 -9.309 11.391 1.00 87.31 104 GLY A O 1
ATOM 825 N N . ASP A 1 105 ? -1.739 -7.391 11.451 1.00 89.31 105 ASP A N 1
ATOM 826 C CA . ASP A 1 105 ? -2.432 -6.858 12.621 1.00 89.31 105 ASP A CA 1
ATOM 827 C C . ASP A 1 105 ? -3.826 -6.370 12.199 1.00 89.31 105 ASP A C 1
ATOM 829 O O . ASP A 1 105 ? -3.992 -5.780 11.128 1.00 89.31 105 ASP A O 1
ATOM 833 N N . LEU A 1 106 ? -4.830 -6.615 13.044 1.00 86.25 106 LEU A N 1
ATOM 834 C CA . LEU A 1 106 ? -6.174 -6.081 12.845 1.00 86.25 106 LEU A CA 1
ATOM 835 C C . LEU A 1 106 ? -6.159 -4.595 13.182 1.00 86.25 106 LEU A C 1
ATOM 837 O O . LEU A 1 106 ? -6.013 -4.236 14.346 1.00 86.25 106 LEU A O 1
ATOM 841 N N . VAL A 1 107 ? -6.306 -3.766 12.154 1.00 87.31 107 VAL A N 1
ATOM 842 C CA . VAL A 1 107 ? -6.370 -2.310 12.266 1.00 87.31 107 VAL A CA 1
ATOM 843 C C . VAL A 1 107 ? -7.672 -1.850 11.632 1.00 87.31 107 VAL A C 1
ATOM 845 O O . VAL A 1 107 ? -8.004 -2.255 10.513 1.00 87.31 107 VAL A O 1
ATOM 848 N N . ASN A 1 108 ? -8.422 -1.014 12.339 1.00 85.62 108 ASN A N 1
ATOM 849 C CA . ASN A 1 108 ? -9.673 -0.462 11.828 1.00 85.62 108 ASN A CA 1
ATOM 850 C C . ASN A 1 108 ? -9.471 0.932 11.196 1.00 85.62 108 ASN A C 1
ATOM 852 O O . ASN A 1 108 ? -8.391 1.517 11.232 1.00 85.62 108 ASN A O 1
ATOM 856 N N . ASN A 1 109 ? -10.527 1.483 10.588 1.00 86.00 109 ASN A N 1
ATOM 857 C CA . ASN A 1 109 ? -10.438 2.811 9.971 1.00 86.00 109 ASN A CA 1
ATOM 858 C C . ASN A 1 109 ? -10.220 3.937 10.993 1.00 86.00 109 ASN A C 1
ATOM 860 O O . ASN A 1 109 ? -9.678 4.980 10.645 1.00 86.00 109 ASN A O 1
ATOM 864 N N . GLU A 1 110 ? -10.676 3.741 12.229 1.00 89.81 110 GLU A N 1
ATOM 865 C CA . GLU A 1 110 ? -10.590 4.740 13.294 1.00 89.81 110 GLU A CA 1
ATOM 866 C C . GLU A 1 110 ? -9.129 4.974 13.677 1.00 89.81 110 GLU A C 1
ATOM 868 O O . GLU A 1 110 ? -8.701 6.121 13.711 1.00 89.81 110 GLU A O 1
ATOM 873 N N . GLU A 1 111 ? -8.329 3.913 13.809 1.00 91.00 111 GLU A N 1
ATOM 874 C CA . GLU A 1 111 ? -6.886 4.014 14.066 1.00 91.00 111 GLU A CA 1
ATOM 875 C C . GLU A 1 111 ? -6.145 4.802 12.974 1.00 91.00 111 GLU A C 1
ATOM 877 O O . GLU A 1 111 ? -5.206 5.544 13.266 1.00 91.00 111 GLU A O 1
ATOM 882 N N . LEU A 1 112 ? -6.560 4.673 11.707 1.00 89.31 112 LEU A N 1
ATOM 883 C CA . LEU A 1 112 ? -5.964 5.435 10.606 1.00 89.31 112 LEU A CA 1
ATOM 884 C C . LEU A 1 112 ? -6.352 6.922 10.658 1.00 89.31 112 LEU A C 1
ATOM 886 O O . LEU A 1 112 ? -5.515 7.781 10.375 1.00 89.31 112 LEU A O 1
ATOM 890 N N . ILE A 1 113 ? -7.595 7.226 11.041 1.00 91.50 113 ILE A N 1
ATOM 891 C CA . ILE A 1 113 ? -8.083 8.601 11.225 1.00 91.50 113 ILE A CA 1
ATOM 892 C C . ILE A 1 113 ? -7.397 9.256 12.430 1.00 91.50 113 ILE A C 1
ATOM 894 O O . ILE A 1 113 ? -6.949 10.397 12.336 1.00 91.50 113 ILE A O 1
ATOM 898 N N . GLU A 1 114 ? -7.277 8.545 13.550 1.00 93.19 114 GLU A N 1
ATOM 899 C CA . GLU A 1 114 ? -6.559 9.018 14.737 1.00 93.19 114 GLU A CA 1
ATOM 900 C C . GLU A 1 114 ? -5.094 9.316 14.410 1.00 93.19 114 GLU A C 1
ATOM 902 O O . GLU A 1 114 ? -4.570 10.366 14.782 1.00 93.19 114 GLU A O 1
ATOM 907 N N . ALA A 1 115 ? -4.441 8.435 13.648 1.00 92.00 115 ALA A N 1
ATOM 908 C CA . ALA A 1 115 ? -3.081 8.663 13.183 1.00 92.00 115 ALA A CA 1
ATOM 909 C C . ALA A 1 115 ? -2.958 9.913 12.297 1.00 92.00 115 ALA A C 1
ATOM 911 O O . ALA A 1 115 ? -2.016 10.682 12.472 1.00 92.00 115 ALA A O 1
ATOM 912 N N . GLU A 1 116 ? -3.920 10.160 11.402 1.00 91.25 116 GLU A N 1
ATOM 913 C CA . GLU A 1 116 ? -3.955 11.390 10.601 1.00 91.25 116 GLU A CA 1
ATOM 914 C C . GLU A 1 116 ? -4.077 12.650 11.469 1.00 91.25 116 GLU A C 1
ATOM 916 O O . GLU A 1 116 ? -3.422 13.655 11.195 1.00 91.25 116 GLU A O 1
ATOM 921 N N . GLN A 1 117 ? -4.879 12.603 12.535 1.00 92.31 117 GLN A N 1
ATOM 922 C CA . GLN A 1 117 ? -5.037 13.728 13.462 1.00 92.31 117 GLN A CA 1
ATOM 923 C C . GLN A 1 117 ? -3.760 14.003 14.265 1.00 92.31 117 GLN A C 1
ATOM 925 O O . GLN A 1 117 ? -3.411 15.166 14.468 1.00 92.31 117 GLN A O 1
ATOM 930 N N . LEU A 1 118 ? -3.050 12.959 14.703 1.00 90.81 118 LEU A N 1
ATOM 931 C CA . LEU A 1 118 ? -1.768 13.097 15.407 1.00 90.81 118 LEU A CA 1
ATOM 932 C C . LEU A 1 118 ? -0.688 13.715 14.509 1.00 90.81 118 LEU A C 1
ATOM 934 O O . LEU A 1 118 ? 0.077 14.575 14.948 1.00 90.81 118 LEU A O 1
ATOM 938 N N . ASP A 1 119 ? -0.661 13.306 13.243 1.00 90.06 119 ASP A N 1
ATOM 939 C CA . ASP A 1 119 ? 0.263 13.820 12.233 1.00 90.06 119 ASP A CA 1
ATOM 940 C C . ASP A 1 119 ? 0.017 15.310 11.907 1.00 90.06 119 ASP A C 1
ATOM 942 O O . ASP A 1 119 ? 0.956 16.025 11.568 1.00 90.06 119 ASP A O 1
ATOM 946 N N . GLN A 1 120 ? -1.216 15.813 12.063 1.00 84.44 120 GLN A N 1
ATOM 947 C CA . GLN A 1 120 ? -1.558 17.237 11.888 1.00 84.44 120 GLN A CA 1
ATOM 948 C C . GLN A 1 120 ? -1.199 18.125 13.093 1.00 84.44 120 GLN A C 1
ATOM 950 O O . GLN A 1 120 ? -1.207 19.350 12.976 1.00 84.44 120 GLN A O 1
ATOM 955 N N . GLN A 1 121 ? -0.935 17.527 14.257 1.00 80.75 121 GLN A N 1
ATOM 956 C CA . GLN A 1 121 ? -0.573 18.240 15.490 1.00 80.75 121 GLN A CA 1
ATOM 957 C C . GLN A 1 121 ? 0.946 18.351 15.700 1.00 80.75 121 GLN A C 1
ATOM 959 O O . GLN A 1 121 ? 1.374 19.034 16.633 1.00 80.75 121 GLN A O 1
ATOM 964 N N . SER A 1 122 ? 1.730 17.656 14.869 1.00 63.34 122 SER A N 1
ATOM 965 C CA . SER A 1 122 ? 3.196 17.571 14.926 1.00 63.34 122 SER A CA 1
ATOM 966 C C . SER A 1 122 ? 3.854 18.579 13.988 1.00 63.34 122 SER A C 1
ATOM 968 O O . SER A 1 122 ? 4.867 19.180 14.408 1.00 63.34 122 SER A O 1
#

Radius of gyration: 14.71 Å; chains: 1; bounding box: 30×43×36 Å

Sequence (122 aa):
MSKYIEIQCNEAMKDIICSSLRNFAYLAYPKAHNSECNLVASDALLNAADYFEKHFSECGAGLLNRRMRMMVKTAIETHYKILSELKNHSTEKQCEVMLKVCKGDLVNNEELIEAEQLDQQS